Protein AF-A0A251TR81-F1 (afdb_monomer)

Secondary structure (DSSP, 8-state):
-TTHHHHHHHHHHHHHTT--EEEEEE-GGGTTTHHHHHHHHHHHHHTT-TTSEEEEEEHHHHHHHS-TT--

Structure (mmCIF, N/CA/C/O backbone):
data_AF-A0A251TR81-F1
#
_entry.id   AF-A0A251TR81-F1
#
loop_
_atom_site.group_PDB
_atom_site.id
_atom_site.type_symbol
_atom_site.label_atom_id
_atom_site.label_alt_id
_atom_site.label_comp_id
_atom_site.label_asym_id
_atom_site.label_entity_id
_atom_site.label_seq_id
_atom_site.pdbx_PDB_ins_code
_atom_site.Cartn_x
_atom_site.Cartn_y
_atom_site.Cartn_z
_atom_site.occupancy
_atom_site.B_iso_or_equiv
_atom_site.auth_seq_id
_atom_site.auth_comp_id
_atom_site.auth_asym_id
_atom_site.auth_atom_id
_atom_site.pdbx_PDB_model_num
ATOM 1 N N . MET A 1 1 ? -3.535 16.592 -8.928 1.00 48.50 1 MET A N 1
ATOM 2 C CA . MET A 1 1 ? -2.641 15.543 -9.465 1.00 48.50 1 MET A CA 1
ATOM 3 C C . MET A 1 1 ? -3.509 14.411 -9.989 1.00 48.50 1 MET A C 1
ATOM 5 O O . MET A 1 1 ? -4.365 13.933 -9.257 1.00 48.50 1 MET A O 1
ATOM 9 N N . VAL A 1 2 ? -3.369 14.062 -11.267 1.00 48.66 2 VAL A N 1
ATOM 10 C CA . VAL A 1 2 ? -4.160 13.013 -11.931 1.00 48.66 2 VAL A CA 1
ATOM 11 C C . VAL A 1 2 ? -3.541 11.662 -11.547 1.00 48.66 2 VAL A C 1
ATOM 13 O O . VAL A 1 2 ? -2.408 11.405 -11.933 1.00 48.66 2 VAL A O 1
ATOM 16 N N . GLY A 1 3 ? -4.217 10.840 -10.732 1.00 58.31 3 GLY A N 1
ATOM 17 C CA . GLY A 1 3 ? -3.722 9.489 -10.394 1.00 58.31 3 GLY A CA 1
ATOM 18 C C . GLY A 1 3 ? -4.133 8.898 -9.037 1.00 58.31 3 GLY A C 1
ATOM 19 O O . GLY A 1 3 ? -4.087 7.682 -8.879 1.00 58.31 3 GLY A O 1
ATOM 20 N N . GLY A 1 4 ? -4.581 9.707 -8.070 1.00 75.69 4 GLY A N 1
ATOM 21 C CA . GLY A 1 4 ? -4.921 9.219 -6.720 1.00 75.69 4 GLY A CA 1
ATOM 22 C C . GLY A 1 4 ? -6.165 8.324 -6.642 1.00 75.69 4 GLY A C 1
ATOM 23 O O . GLY A 1 4 ? -6.269 7.494 -5.746 1.00 75.69 4 GLY A O 1
ATOM 24 N N . TRP A 1 5 ? -7.088 8.432 -7.601 1.00 85.69 5 TRP A N 1
ATOM 25 C CA . TRP A 1 5 ? -8.406 7.787 -7.520 1.00 85.69 5 TRP A CA 1
ATOM 26 C C . TRP A 1 5 ? -8.337 6.257 -7.564 1.00 85.69 5 TRP A C 1
ATOM 28 O O . TRP A 1 5 ? -9.151 5.583 -6.939 1.00 85.69 5 TRP A O 1
ATOM 38 N N . VAL A 1 6 ? -7.341 5.698 -8.261 1.00 90.81 6 VAL A N 1
ATOM 39 C CA . VAL A 1 6 ? -7.117 4.244 -8.299 1.00 90.81 6 VAL A CA 1
ATOM 40 C C . VAL A 1 6 ? -6.650 3.737 -6.936 1.00 90.81 6 VAL A C 1
ATOM 42 O O . VAL A 1 6 ? -7.140 2.713 -6.464 1.00 90.81 6 VAL A O 1
ATOM 45 N N . ALA A 1 7 ? -5.741 4.467 -6.283 1.00 92.25 7 ALA A N 1
ATOM 46 C CA . ALA A 1 7 ? -5.280 4.133 -4.942 1.00 92.25 7 ALA A CA 1
ATOM 47 C C . ALA A 1 7 ? -6.428 4.259 -3.933 1.00 92.25 7 ALA A C 1
ATOM 49 O O . ALA A 1 7 ? -6.700 3.317 -3.196 1.00 92.25 7 ALA A O 1
ATOM 50 N N . GLU A 1 8 ? -7.162 5.374 -3.953 1.00 94.25 8 GLU A N 1
ATOM 51 C CA . GLU A 1 8 ? -8.312 5.586 -3.066 1.00 94.25 8 GLU A CA 1
ATOM 52 C C . GLU A 1 8 ? -9.346 4.473 -3.212 1.00 94.25 8 GLU A C 1
ATOM 54 O O . GLU A 1 8 ? -9.752 3.893 -2.207 1.00 94.25 8 GLU A O 1
ATOM 59 N N . TYR A 1 9 ? -9.698 4.105 -4.446 1.00 94.94 9 TYR A N 1
ATOM 60 C CA . TYR A 1 9 ? -10.604 2.991 -4.703 1.00 94.94 9 TYR A CA 1
ATOM 61 C C . TYR A 1 9 ? -10.062 1.662 -4.163 1.00 94.94 9 TYR A C 1
ATOM 63 O O . TYR A 1 9 ? -10.802 0.919 -3.519 1.00 94.94 9 TYR A O 1
ATOM 71 N N . ALA A 1 10 ? -8.780 1.359 -4.384 1.00 95.31 10 ALA A N 1
ATOM 72 C CA . ALA A 1 10 ? -8.168 0.116 -3.918 1.00 95.31 10 ALA A CA 1
ATOM 73 C C . ALA A 1 10 ? -8.195 -0.008 -2.385 1.00 95.31 10 ALA A C 1
ATOM 75 O O . ALA A 1 10 ? -8.571 -1.061 -1.865 1.00 95.31 10 ALA A O 1
ATOM 76 N N . PHE A 1 11 ? -7.857 1.064 -1.662 1.00 95.75 11 PHE A N 1
ATOM 77 C CA . PHE A 1 11 ? -7.915 1.091 -0.198 1.00 95.75 11 PHE A CA 1
ATOM 78 C C . PHE A 1 11 ? -9.355 1.022 0.323 1.00 95.75 11 PHE A C 1
ATOM 80 O O . PHE A 1 11 ? -9.639 0.250 1.242 1.00 95.75 11 PHE A O 1
ATOM 87 N N . HIS A 1 12 ? -10.292 1.739 -0.306 1.00 96.00 12 HIS A N 1
ATOM 88 C CA . HIS A 1 12 ? -11.711 1.648 0.044 1.00 96.00 12 HIS A CA 1
ATOM 89 C C . HIS A 1 12 ? -12.255 0.231 -0.155 1.00 96.00 12 HIS A C 1
ATOM 91 O O . HIS A 1 12 ? -12.969 -0.294 0.702 1.00 96.00 12 HIS A O 1
ATOM 97 N N . TYR A 1 13 ? -11.903 -0.400 -1.276 1.00 96.44 13 TYR A N 1
ATOM 98 C CA . TYR A 1 13 ? -12.293 -1.767 -1.591 1.00 96.44 13 TYR A CA 1
ATOM 99 C C . TYR A 1 13 ? -11.700 -2.761 -0.590 1.00 96.44 13 TYR A C 1
ATOM 101 O O . TYR A 1 13 ? -12.416 -3.633 -0.098 1.00 96.44 13 TYR A O 1
ATOM 109 N N . ALA A 1 14 ? -10.415 -2.618 -0.253 1.00 96.62 14 ALA A N 1
ATOM 110 C CA . ALA A 1 14 ? -9.754 -3.451 0.745 1.00 96.62 14 ALA A CA 1
ATOM 111 C C . ALA A 1 14 ? -10.463 -3.355 2.103 1.00 96.62 14 ALA A C 1
ATOM 113 O O . ALA A 1 14 ? -10.860 -4.388 2.643 1.00 96.62 14 ALA A O 1
ATOM 114 N N . LYS A 1 15 ? -10.746 -2.137 2.581 1.00 95.62 15 LYS A N 1
ATOM 115 C CA . LYS A 1 15 ? -11.491 -1.911 3.827 1.00 95.62 15 LYS A CA 1
ATOM 116 C C . LYS A 1 15 ? -12.889 -2.530 3.791 1.00 95.62 15 LYS A C 1
ATOM 118 O O . LYS A 1 15 ? -13.263 -3.271 4.695 1.00 95.62 15 LYS A O 1
ATOM 123 N N . ALA A 1 16 ? -13.645 -2.285 2.720 1.00 96.50 16 ALA A N 1
ATOM 124 C CA . ALA A 1 16 ? -15.006 -2.800 2.558 1.00 96.50 16 ALA A CA 1
ATOM 125 C C . ALA A 1 16 ? -15.072 -4.334 2.461 1.00 96.50 16 ALA A C 1
ATOM 127 O O . ALA A 1 16 ? -16.098 -4.933 2.778 1.00 96.50 16 ALA A O 1
ATOM 128 N N . LYS A 1 17 ? -13.991 -4.980 2.012 1.00 96.62 17 LYS A N 1
ATOM 129 C CA . LYS A 1 17 ? -13.873 -6.441 1.923 1.00 96.62 17 LYS A CA 1
ATOM 130 C C . LYS A 1 17 ? -13.118 -7.069 3.094 1.00 96.62 17 LYS A C 1
ATOM 132 O O . LYS A 1 17 ? -12.864 -8.269 3.044 1.00 96.62 17 LYS A O 1
ATOM 137 N N . GLY A 1 18 ? -12.758 -6.293 4.119 1.00 94.94 18 GLY A N 1
ATOM 138 C CA . GLY A 1 18 ? -12.011 -6.792 5.275 1.00 94.94 18 GLY A CA 1
ATOM 139 C C . GLY A 1 18 ? -10.624 -7.333 4.918 1.00 94.94 18 GLY A C 1
ATOM 140 O O . GLY A 1 18 ? -10.152 -8.272 5.552 1.00 94.94 18 GLY A O 1
ATOM 141 N N . ARG A 1 19 ? -9.985 -6.792 3.872 1.00 95.94 19 ARG A N 1
ATOM 142 C CA . ARG A 1 19 ? -8.599 -7.122 3.518 1.00 95.94 19 ARG A CA 1
ATOM 143 C C . ARG A 1 19 ? -7.658 -6.224 4.308 1.00 95.94 19 ARG A C 1
ATOM 145 O O . ARG A 1 19 ? -7.860 -5.017 4.377 1.00 95.94 19 ARG A O 1
ATOM 152 N N . ASP A 1 20 ? -6.598 -6.818 4.825 1.00 95.31 20 ASP A N 1
ATOM 153 C CA . ASP A 1 20 ? -5.587 -6.170 5.659 1.00 95.31 20 ASP A CA 1
ATOM 154 C C . ASP A 1 20 ? -4.393 -5.634 4.856 1.00 95.31 20 ASP A C 1
ATOM 156 O O . ASP A 1 20 ? -3.451 -5.104 5.439 1.00 95.31 20 ASP A O 1
ATOM 160 N N . ARG A 1 21 ? -4.389 -5.796 3.524 1.00 95.12 21 ARG A N 1
ATOM 161 C CA . ARG A 1 21 ? -3.239 -5.467 2.676 1.00 95.12 21 ARG A CA 1
ATOM 162 C C . ARG A 1 21 ? -3.614 -4.926 1.298 1.00 95.12 21 ARG A C 1
ATOM 164 O O . ARG A 1 21 ? -4.503 -5.460 0.629 1.00 95.12 21 ARG A O 1
ATOM 171 N N . VAL A 1 22 ? -2.848 -3.933 0.844 1.00 95.31 22 VAL A N 1
ATOM 172 C CA . VAL A 1 22 ? -2.826 -3.407 -0.529 1.00 95.31 22 VAL A CA 1
ATOM 173 C C . VAL A 1 22 ? -1.378 -3.348 -1.028 1.00 95.31 22 VAL A C 1
ATOM 175 O O . VAL A 1 22 ? -0.515 -2.748 -0.391 1.00 95.31 22 VAL A O 1
ATOM 178 N N . SER A 1 23 ? -1.118 -3.943 -2.193 1.00 93.56 23 SER A N 1
ATOM 179 C CA . SER A 1 23 ? 0.215 -3.996 -2.805 1.00 93.56 23 SER A CA 1
ATOM 180 C C . SER A 1 23 ? 0.233 -3.176 -4.099 1.00 93.56 23 SER A C 1
ATOM 182 O O . SER A 1 23 ? -0.481 -3.499 -5.050 1.00 93.56 23 SER A O 1
ATOM 184 N N . ALA A 1 24 ? 1.045 -2.119 -4.156 1.00 90.94 24 ALA A N 1
ATOM 185 C CA . ALA A 1 24 ? 1.260 -1.334 -5.370 1.00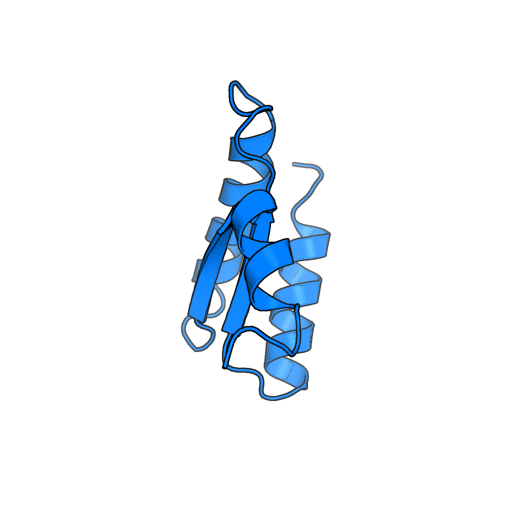 90.94 24 ALA A CA 1
ATOM 186 C C . ALA A 1 24 ? 2.346 -1.991 -6.229 1.00 90.94 24 ALA A C 1
ATOM 188 O O . ALA A 1 24 ? 3.530 -1.980 -5.882 1.00 90.94 24 ALA A O 1
ATOM 189 N N . ILE A 1 25 ? 1.936 -2.574 -7.355 1.00 86.56 25 ILE A N 1
ATOM 190 C CA . ILE A 1 25 ? 2.846 -3.241 -8.287 1.00 86.56 25 ILE A CA 1
ATOM 191 C C . ILE A 1 25 ? 3.370 -2.221 -9.304 1.00 86.56 25 ILE A C 1
ATOM 193 O O . ILE A 1 25 ? 2.585 -1.520 -9.939 1.00 86.56 2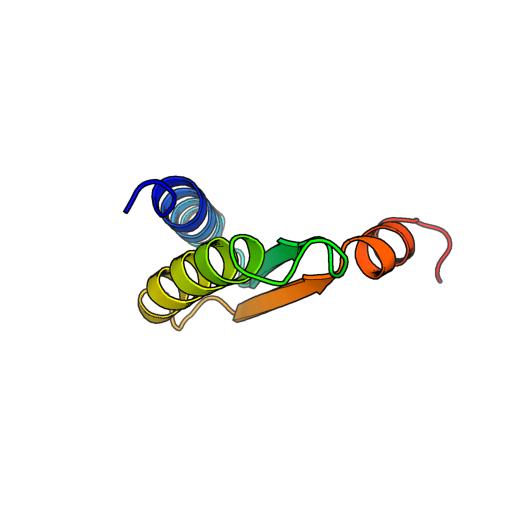5 ILE A O 1
ATOM 197 N N . HIS A 1 26 ? 4.690 -2.144 -9.480 1.00 80.62 26 HIS A N 1
ATOM 198 C CA . HIS A 1 26 ? 5.338 -1.228 -10.425 1.00 80.62 26 HIS A CA 1
ATOM 199 C C . HIS A 1 26 ? 6.492 -1.905 -11.184 1.00 80.62 26 HIS A C 1
ATOM 201 O O . HIS A 1 26 ? 6.974 -2.969 -10.800 1.00 80.62 26 HIS A O 1
ATOM 207 N N . LYS A 1 27 ? 6.951 -1.300 -12.288 1.00 76.25 27 LYS A N 1
ATOM 208 C CA . LYS A 1 27 ? 8.073 -1.807 -13.097 1.00 76.25 27 LYS A CA 1
ATOM 209 C C . LYS A 1 27 ? 9.336 -0.985 -12.829 1.00 76.25 27 LYS A C 1
ATOM 211 O O . LYS A 1 27 ? 9.347 0.216 -13.082 1.00 76.25 27 LYS A O 1
ATOM 216 N N . ALA A 1 28 ? 10.393 -1.632 -12.332 1.00 62.03 28 ALA A N 1
ATOM 217 C CA . ALA A 1 28 ? 11.623 -0.969 -11.883 1.00 62.03 28 ALA A CA 1
ATOM 218 C C . ALA A 1 28 ? 12.375 -0.206 -13.000 1.00 62.03 28 ALA A C 1
ATOM 220 O O . ALA A 1 28 ? 12.991 0.816 -12.725 1.00 62.03 28 ALA A O 1
ATOM 221 N N . ASN A 1 29 ? 12.255 -0.631 -14.266 1.00 56.66 29 ASN A N 1
ATOM 222 C CA . ASN A 1 29 ? 13.010 -0.071 -15.403 1.00 56.66 29 ASN A CA 1
ATOM 223 C C . ASN A 1 29 ? 12.449 1.236 -16.018 1.00 56.66 29 ASN A C 1
ATOM 225 O O . ASN A 1 29 ? 12.995 1.707 -17.009 1.00 56.66 29 ASN A O 1
ATOM 229 N N . ILE A 1 30 ? 11.376 1.832 -15.475 1.00 54.75 30 ILE A N 1
ATOM 230 C CA . ILE A 1 30 ? 10.801 3.123 -15.947 1.00 54.75 30 ILE A CA 1
ATOM 231 C C . ILE A 1 30 ? 10.891 4.196 -14.834 1.00 54.75 30 ILE A C 1
ATOM 233 O O . ILE A 1 30 ? 10.157 5.184 -14.798 1.00 54.75 30 ILE A O 1
ATOM 237 N N . MET A 1 31 ? 11.786 4.007 -13.863 1.00 48.94 31 MET A N 1
ATOM 238 C CA . MET A 1 31 ? 11.977 4.955 -12.764 1.00 48.94 31 MET A CA 1
ATOM 239 C C . MET A 1 31 ? 13.101 5.934 -13.085 1.00 48.94 31 MET A C 1
ATOM 241 O O . MET A 1 31 ? 14.261 5.703 -12.768 1.00 48.94 31 MET A O 1
ATOM 245 N N . GLN A 1 32 ? 12.725 7.050 -13.701 1.00 51.56 32 GLN A N 1
ATOM 246 C CA . GLN A 1 32 ? 13.437 8.307 -13.471 1.00 51.56 32 GLN A CA 1
ATOM 247 C C . GLN A 1 32 ? 12.507 9.479 -13.139 1.00 51.56 32 GLN A C 1
ATOM 249 O O . GLN A 1 32 ? 13.003 10.435 -12.573 1.00 51.56 32 GLN A O 1
ATOM 254 N N . ASN A 1 33 ? 11.187 9.416 -13.416 1.00 51.41 33 ASN A N 1
ATOM 255 C CA . ASN A 1 33 ? 10.246 10.486 -13.025 1.00 51.41 33 ASN A CA 1
ATOM 256 C C . ASN A 1 33 ? 8.775 10.048 -12.804 1.00 51.41 33 ASN A C 1
ATOM 258 O O . ASN A 1 33 ? 8.099 10.594 -11.937 1.00 51.41 33 ASN A O 1
ATOM 262 N N . THR A 1 34 ? 8.230 9.086 -13.565 1.00 51.97 34 THR A N 1
ATOM 263 C CA . THR A 1 34 ? 6.774 8.782 -13.530 1.00 51.97 34 THR A CA 1
ATOM 264 C C . THR A 1 34 ? 6.383 7.684 -12.534 1.00 51.97 34 THR A C 1
ATOM 266 O O . THR A 1 34 ? 5.324 7.770 -11.913 1.00 51.97 34 THR A O 1
ATOM 269 N N . GLY A 1 35 ? 7.232 6.665 -12.341 1.00 57.97 35 GLY A N 1
ATOM 270 C CA . GLY A 1 35 ? 6.983 5.588 -11.368 1.00 57.97 35 GLY A CA 1
ATOM 271 C C . GLY A 1 35 ? 6.909 6.088 -9.921 1.00 57.97 35 GLY A C 1
ATOM 272 O O . GLY A 1 35 ? 6.090 5.603 -9.140 1.00 57.97 35 GLY A O 1
ATOM 273 N N . ASP A 1 36 ? 7.683 7.125 -9.600 1.00 67.94 36 ASP A N 1
ATOM 274 C CA . ASP A 1 36 ? 7.707 7.736 -8.272 1.00 67.94 36 ASP A CA 1
ATOM 275 C C . ASP A 1 36 ? 6.401 8.463 -7.945 1.00 67.94 36 ASP A C 1
ATOM 277 O O . ASP A 1 36 ? 5.951 8.419 -6.803 1.00 67.94 36 ASP A O 1
ATOM 281 N N . LEU A 1 37 ? 5.738 9.071 -8.938 1.00 79.50 37 LEU A N 1
ATOM 282 C CA . LEU A 1 37 ? 4.479 9.783 -8.710 1.00 79.50 37 LEU A CA 1
ATOM 283 C C . LEU A 1 37 ? 3.334 8.819 -8.368 1.00 79.50 37 LEU A C 1
ATOM 285 O O . LEU A 1 37 ? 2.562 9.093 -7.453 1.00 79.50 37 LEU A O 1
ATOM 289 N N . PHE A 1 38 ? 3.250 7.670 -9.046 1.00 83.19 38 PHE A N 1
ATOM 290 C CA . PHE A 1 38 ? 2.249 6.643 -8.731 1.00 83.19 38 PHE A CA 1
ATOM 291 C C . PHE A 1 38 ? 2.444 6.081 -7.318 1.00 83.19 38 PHE A C 1
ATOM 293 O O . PHE A 1 38 ? 1.493 6.016 -6.536 1.00 83.19 38 PHE A O 1
ATOM 300 N N . LEU A 1 39 ? 3.682 5.711 -6.977 1.00 87.44 39 LEU A N 1
ATOM 301 C CA . LEU A 1 39 ? 4.008 5.169 -5.659 1.00 87.44 39 LEU A CA 1
ATOM 302 C C . LEU A 1 39 ? 3.811 6.203 -4.550 1.00 87.44 39 LEU A C 1
ATOM 304 O O . LEU A 1 39 ? 3.358 5.835 -3.465 1.00 87.44 39 LEU A O 1
ATOM 308 N N . LYS A 1 40 ? 4.104 7.479 -4.828 1.00 87.25 40 LYS A N 1
ATOM 309 C CA . LYS A 1 40 ? 3.851 8.594 -3.913 1.00 87.25 40 LYS A CA 1
ATOM 310 C C . LYS A 1 40 ? 2.357 8.788 -3.670 1.00 87.25 40 LYS A C 1
ATOM 312 O O . LYS A 1 40 ? 1.956 8.811 -2.515 1.00 87.25 40 LYS A O 1
ATOM 317 N N . CYS A 1 41 ? 1.528 8.827 -4.715 1.00 89.25 41 CYS A N 1
ATOM 318 C CA . CYS A 1 41 ? 0.074 8.908 -4.544 1.00 89.25 41 CYS A CA 1
ATOM 319 C C . CYS A 1 41 ? -0.479 7.711 -3.755 1.00 89.25 41 CYS A C 1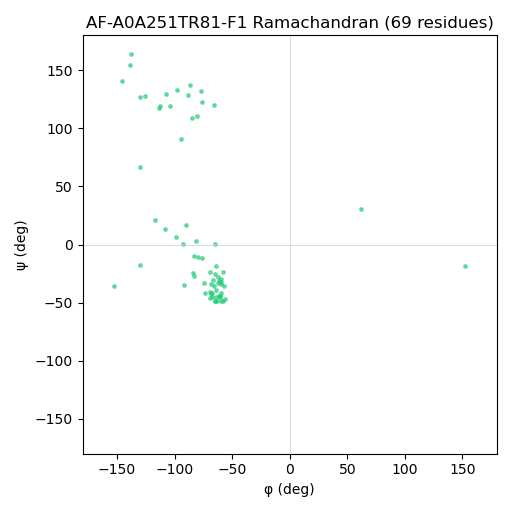
ATOM 321 O O . CYS A 1 41 ? -1.325 7.886 -2.884 1.00 89.25 41 CYS A O 1
ATOM 323 N N . CYS A 1 42 ? 0.007 6.496 -4.028 1.00 91.38 42 CYS A N 1
ATOM 324 C CA . CYS A 1 42 ? -0.408 5.311 -3.277 1.00 91.38 42 CYS A CA 1
ATOM 325 C C . CYS A 1 42 ? -0.001 5.392 -1.799 1.00 91.38 42 CYS A C 1
ATOM 327 O O . CYS A 1 42 ? -0.782 5.006 -0.934 1.00 91.38 42 CYS A O 1
ATOM 329 N N . TRP A 1 43 ? 1.189 5.921 -1.510 1.00 90.62 43 TRP A N 1
ATOM 330 C CA . TRP A 1 43 ? 1.672 6.130 -0.147 1.00 90.62 43 TRP A CA 1
ATOM 331 C C . TRP A 1 43 ? 0.865 7.206 0.600 1.00 90.62 43 TRP A C 1
ATOM 333 O O . TRP A 1 43 ? 0.410 6.942 1.706 1.00 90.62 43 TRP A O 1
ATOM 343 N N . GLU A 1 44 ? 0.585 8.352 -0.028 1.00 92.38 44 GLU A N 1
ATOM 344 C CA . GLU A 1 44 ? -0.260 9.421 0.542 1.00 92.38 44 GLU A CA 1
ATOM 345 C C . GLU A 1 44 ? -1.685 8.934 0.864 1.00 92.38 44 GLU A C 1
ATOM 347 O O . GLU A 1 44 ? -2.312 9.375 1.828 1.00 92.38 44 GLU A O 1
ATOM 352 N N . VAL A 1 45 ? -2.229 8.016 0.058 1.00 94.25 45 VAL A N 1
ATOM 353 C CA . VAL A 1 45 ? -3.516 7.379 0.363 1.00 94.25 45 VAL A CA 1
ATOM 354 C C . VAL A 1 45 ? -3.366 6.376 1.503 1.00 94.25 45 VAL A C 1
ATOM 356 O O . VAL A 1 45 ? -4.222 6.362 2.383 1.00 94.25 45 VAL A O 1
ATOM 359 N N . ALA A 1 46 ? -2.293 5.581 1.531 1.00 94.38 46 ALA A N 1
ATOM 360 C CA . ALA A 1 46 ? -2.045 4.595 2.583 1.00 94.38 46 ALA A CA 1
ATOM 361 C C . ALA A 1 46 ? -2.003 5.215 3.988 1.00 94.38 46 ALA A C 1
ATOM 363 O O . ALA A 1 46 ? -2.518 4.615 4.928 1.00 94.38 46 ALA A O 1
ATOM 364 N N . GLU A 1 47 ? -1.475 6.436 4.132 1.00 94.12 47 GLU A N 1
ATOM 365 C CA . GLU A 1 47 ? -1.466 7.167 5.411 1.00 94.12 47 GLU A CA 1
ATOM 366 C C . GLU A 1 47 ? -2.874 7.392 5.992 1.00 94.12 47 GLU A C 1
ATOM 368 O O . GLU A 1 47 ? -3.036 7.519 7.205 1.00 94.12 47 GLU A O 1
ATOM 373 N N . LYS A 1 48 ? -3.915 7.385 5.149 1.00 94.75 48 LYS A N 1
ATOM 374 C CA . LYS A 1 48 ? -5.322 7.525 5.565 1.00 94.75 48 LYS A CA 1
ATOM 375 C C . LYS A 1 48 ? -5.950 6.202 6.036 1.00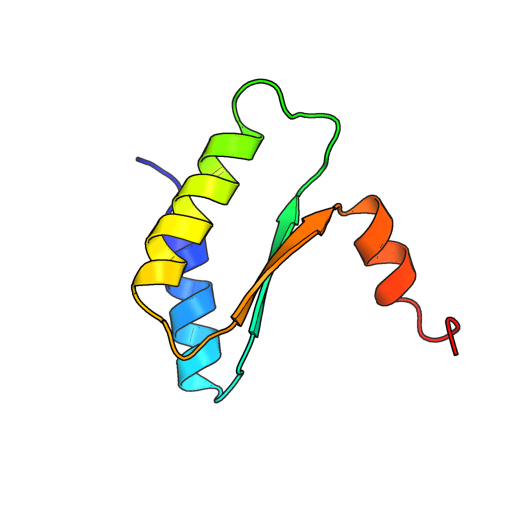 94.75 48 LYS A C 1
ATOM 377 O O . LYS A 1 48 ? -7.060 6.219 6.567 1.00 94.75 48 LYS A O 1
ATOM 382 N N . TYR A 1 49 ? -5.269 5.071 5.839 1.00 94.94 49 TYR A N 1
ATOM 383 C CA . TYR A 1 49 ? -5.740 3.715 6.151 1.00 94.94 49 TYR A CA 1
ATOM 384 C C . TYR A 1 49 ? -4.684 2.949 6.971 1.00 94.94 49 TYR A C 1
ATOM 386 O O . TYR A 1 49 ? -4.107 1.979 6.477 1.00 94.94 49 TYR A O 1
ATOM 394 N N . PRO A 1 50 ? -4.404 3.363 8.223 1.00 93.75 50 PRO A N 1
ATOM 395 C CA . PRO A 1 50 ? -3.349 2.762 9.048 1.00 93.75 50 PRO A CA 1
ATOM 396 C C . PRO A 1 50 ? -3.611 1.289 9.408 1.00 93.75 50 PRO A C 1
ATOM 398 O O . PRO A 1 50 ? -2.692 0.570 9.791 1.00 93.75 50 PRO A O 1
ATOM 401 N N . ASP A 1 51 ? -4.860 0.840 9.282 1.00 93.94 51 ASP A N 1
ATOM 402 C CA . ASP A 1 51 ? -5.316 -0.538 9.455 1.00 93.94 51 ASP A CA 1
ATOM 403 C C . ASP A 1 51 ? -4.979 -1.453 8.263 1.00 93.94 51 ASP A C 1
ATOM 405 O O . ASP A 1 51 ? -5.087 -2.674 8.375 1.00 93.94 51 ASP A O 1
ATOM 409 N N . ILE A 1 52 ? -4.549 -0.886 7.132 1.00 96.31 52 ILE A N 1
ATOM 410 C CA . ILE A 1 52 ? -4.247 -1.621 5.904 1.00 96.31 52 ILE A CA 1
ATOM 411 C C . ILE A 1 52 ? -2.747 -1.552 5.625 1.00 96.31 52 ILE A C 1
ATOM 413 O O . ILE A 1 52 ? -2.174 -0.494 5.367 1.00 96.31 52 ILE A O 1
ATOM 417 N N . LYS A 1 53 ? -2.097 -2.715 5.600 1.00 95.62 53 LYS A N 1
ATOM 418 C CA . LYS A 1 53 ? -0.685 -2.843 5.248 1.00 95.62 53 LYS A CA 1
ATOM 419 C C . LYS A 1 53 ? -0.463 -2.456 3.787 1.00 95.62 53 LYS A C 1
ATOM 421 O O . LYS A 1 53 ? -0.974 -3.105 2.875 1.00 95.62 53 LYS A O 1
ATOM 426 N N . TYR A 1 54 ? 0.369 -1.445 3.572 1.00 94.06 54 TYR A N 1
ATOM 427 C CA . TYR A 1 54 ? 0.816 -1.028 2.249 1.00 94.06 54 TYR A CA 1
ATOM 428 C C . TYR A 1 54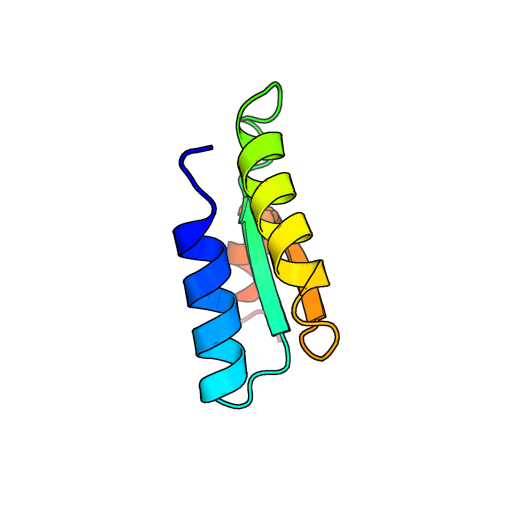 ? 2.193 -1.612 1.917 1.00 94.06 54 TYR A C 1
ATOM 430 O O . TYR A 1 54 ? 3.118 -1.542 2.727 1.00 94.06 54 TYR A O 1
ATOM 438 N N . GLU A 1 55 ? 2.350 -2.170 0.716 1.00 90.88 55 GLU A N 1
ATOM 439 C CA . GLU A 1 55 ? 3.647 -2.629 0.210 1.00 90.88 55 GLU A CA 1
ATOM 440 C C . GLU A 1 55 ? 3.849 -2.284 -1.269 1.00 90.88 55 GLU A C 1
ATOM 442 O O . GLU A 1 55 ? 2.897 -2.137 -2.034 1.00 90.88 55 GLU A O 1
ATOM 447 N N . LYS A 1 56 ? 5.116 -2.167 -1.675 1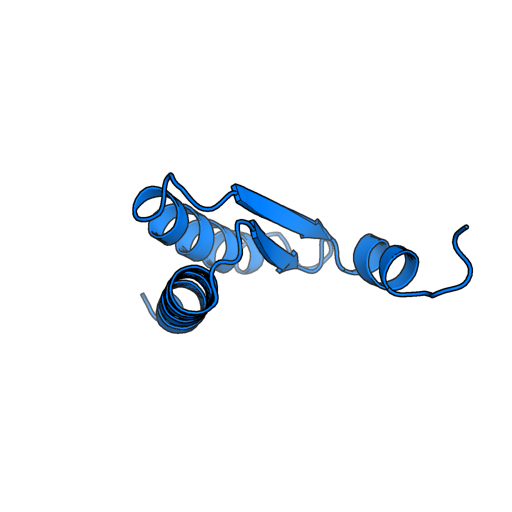.00 88.38 56 LYS A N 1
ATOM 448 C CA . LYS A 1 56 ? 5.526 -1.908 -3.060 1.00 88.38 56 LYS A CA 1
ATOM 449 C C . LYS A 1 56 ? 6.136 -3.179 -3.632 1.00 88.38 56 LYS A C 1
ATOM 451 O O . LYS A 1 56 ? 7.021 -3.758 -3.004 1.00 88.38 56 LYS A O 1
ATOM 456 N N . VAL A 1 57 ? 5.680 -3.607 -4.804 1.00 85.44 57 VAL A N 1
ATOM 457 C CA . VAL A 1 57 ? 6.121 -4.862 -5.426 1.00 85.44 57 VAL A CA 1
ATOM 458 C C . VAL A 1 57 ? 6.620 -4.587 -6.838 1.00 85.44 57 VAL A C 1
ATOM 460 O O . VAL A 1 57 ? 5.923 -3.986 -7.650 1.00 85.44 57 VAL A O 1
ATOM 463 N N . ILE A 1 58 ? 7.829 -5.046 -7.156 1.00 82.50 58 ILE A N 1
ATOM 464 C CA . ILE A 1 58 ? 8.348 -4.988 -8.525 1.00 82.50 58 ILE A CA 1
ATOM 465 C C . ILE A 1 58 ? 7.691 -6.108 -9.338 1.00 82.50 58 ILE A C 1
ATOM 467 O O . ILE A 1 58 ? 7.644 -7.253 -8.890 1.00 82.50 58 ILE A O 1
ATOM 471 N N . ILE A 1 59 ? 7.186 -5.791 -10.532 1.00 73.56 59 ILE A N 1
ATOM 472 C CA . ILE A 1 59 ? 6.401 -6.727 -11.350 1.00 73.56 59 ILE A CA 1
ATOM 473 C C . ILE A 1 59 ? 7.164 -8.005 -11.725 1.00 73.56 59 ILE A C 1
ATOM 475 O O . ILE A 1 59 ? 6.565 -9.077 -11.744 1.00 73.56 59 ILE A O 1
ATOM 479 N N . ASP A 1 60 ? 8.484 -7.913 -11.905 1.00 67.19 60 ASP A N 1
ATOM 480 C CA . ASP A 1 60 ? 9.350 -9.067 -12.180 1.00 67.19 60 ASP A CA 1
ATOM 481 C C . ASP A 1 60 ? 9.326 -10.085 -11.020 1.00 67.19 60 ASP A C 1
ATOM 483 O O . ASP A 1 60 ? 9.379 -11.291 -11.245 1.00 67.19 60 ASP A O 1
ATOM 487 N N . ASN A 1 61 ? 9.142 -9.616 -9.779 1.00 59.41 61 ASN A N 1
ATOM 488 C CA . ASN A 1 61 ? 8.965 -10.461 -8.594 1.00 59.41 61 ASN A CA 1
ATOM 489 C C . ASN A 1 61 ? 7.505 -10.926 -8.413 1.00 59.41 61 ASN A C 1
ATOM 491 O O . ASN A 1 61 ? 7.238 -11.956 -7.796 1.00 59.41 61 ASN A O 1
ATOM 495 N N . CYS A 1 62 ? 6.536 -10.181 -8.955 1.00 58.03 62 CYS A N 1
ATOM 496 C CA . CYS A 1 62 ? 5.119 -10.523 -8.848 1.00 58.03 62 CYS A CA 1
ATOM 497 C C . CYS A 1 62 ? 4.786 -11.781 -9.662 1.00 58.03 62 CYS A C 1
ATOM 499 O O . CYS A 1 62 ? 4.180 -12.700 -9.119 1.00 58.03 62 CYS A O 1
ATOM 501 N N . CYS A 1 63 ? 5.262 -11.885 -10.909 1.00 56.53 63 CYS A N 1
ATOM 502 C CA . CYS A 1 63 ? 5.015 -13.051 -11.772 1.00 56.53 63 CYS A CA 1
ATOM 503 C C . CYS A 1 63 ? 5.538 -14.375 -11.182 1.00 56.53 63 CYS A C 1
ATOM 505 O O . CYS A 1 63 ? 4.944 -15.425 -11.417 1.00 56.53 63 CYS A O 1
ATOM 507 N N . MET A 1 64 ? 6.600 -14.321 -10.373 1.00 57.78 64 MET A N 1
ATOM 508 C CA . MET A 1 64 ? 7.132 -15.485 -9.656 1.00 57.78 64 MET A CA 1
ATOM 509 C C . MET A 1 64 ? 6.247 -15.895 -8.466 1.00 57.78 64 MET A C 1
ATOM 511 O O . MET A 1 64 ? 6.122 -17.082 -8.179 1.00 57.78 64 MET A O 1
ATOM 515 N N . MET A 1 65 ? 5.589 -14.935 -7.801 1.00 55.53 65 MET A N 1
ATOM 516 C CA . MET A 1 65 ? 4.716 -15.185 -6.644 1.00 55.53 65 MET A CA 1
ATOM 517 C C . ME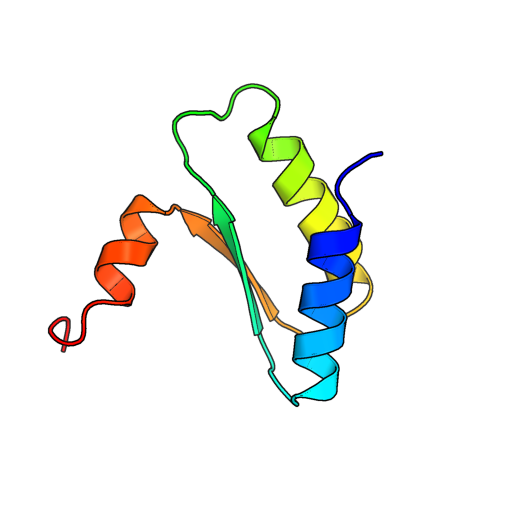T A 1 65 ? 3.287 -15.616 -7.007 1.00 55.53 65 MET A C 1
ATOM 519 O O . MET A 1 65 ? 2.658 -16.312 -6.215 1.00 55.53 65 MET A O 1
ATOM 523 N N . VAL A 1 66 ? 2.753 -15.233 -8.176 1.00 58.56 66 VAL A N 1
ATOM 524 C CA . VAL A 1 66 ? 1.403 -15.673 -8.599 1.00 58.56 66 VAL A CA 1
ATOM 525 C C . VAL A 1 66 ? 1.409 -17.100 -9.172 1.00 58.56 66 VAL A C 1
ATOM 527 O O . VAL A 1 66 ? 0.346 -17.684 -9.376 1.00 58.56 66 VAL A O 1
ATOM 530 N N . HIS A 1 67 ? 2.585 -17.684 -9.432 1.00 47.91 67 HIS A N 1
ATOM 531 C CA . HIS A 1 67 ? 2.683 -19.031 -9.986 1.00 47.91 67 HIS A CA 1
ATOM 532 C C . HIS A 1 67 ? 2.409 -20.098 -8.901 1.00 47.91 67 HIS A C 1
ATOM 534 O O . HIS A 1 67 ? 3.151 -20.161 -7.917 1.00 47.91 67 HIS A O 1
ATOM 540 N N . PRO A 1 68 ? 1.414 -20.995 -9.080 1.00 51.31 68 PRO A N 1
ATOM 541 C CA . PRO A 1 68 ? 1.036 -22.013 -8.085 1.00 51.31 68 PRO A CA 1
ATOM 542 C C . PRO A 1 68 ? 2.091 -23.092 -7.776 1.00 51.31 68 PRO A C 1
ATOM 544 O O . PRO A 1 68 ? 1.816 -23.984 -6.984 1.00 51.31 68 PRO A O 1
ATOM 547 N N . LEU A 1 69 ? 3.266 -23.047 -8.411 1.00 52.75 69 LEU A N 1
ATOM 548 C CA . LEU A 1 69 ? 4.320 -24.070 -8.334 1.00 52.75 69 LEU A CA 1
ATOM 549 C C . LEU A 1 69 ? 5.553 -23.614 -7.532 1.00 52.75 69 LEU A C 1
ATOM 551 O O . LEU A 1 69 ? 6.603 -24.236 -7.613 1.00 52.75 69 LEU A O 1
ATOM 555 N N . SER A 1 70 ? 5.452 -22.513 -6.782 1.00 46.53 70 SER A N 1
ATOM 556 C CA . SER A 1 70 ? 6.534 -22.005 -5.918 1.00 46.53 70 SER A CA 1
ATOM 557 C C . SER A 1 70 ? 6.496 -22.561 -4.481 1.00 46.53 70 SER A C 1
ATOM 559 O O . SER A 1 70 ? 7.142 -22.011 -3.589 1.00 46.53 70 SER A O 1
ATOM 561 N N . LYS A 1 71 ? 5.756 -23.654 -4.255 1.00 41.34 71 LYS A N 1
ATOM 562 C CA . LYS A 1 71 ? 5.805 -24.477 -3.039 1.00 41.34 71 LYS A CA 1
ATOM 563 C C . LYS A 1 71 ? 6.300 -25.873 -3.367 1.00 41.34 71 LYS A C 1
ATOM 565 O O . LYS A 1 71 ? 5.836 -26.407 -4.397 1.00 41.34 71 LYS A O 1
#

Nearest PDB structures (foldseek):
  7ce3-assembly1_D  TM=8.749E-01  e=6.955E-07  Homo sapiens
  6kdf-assembly5_I  TM=9.331E-01  e=5.917E-06  Homo sapiens
  8gs5-assembly1_D  TM=9.404E-01  e=7.279E-06  Homo sapiens
  5grh-assembly1_A  TM=9.363E-01  e=1.028E-05  Homo sapiens
  7ce3-assembly1_A  TM=9.399E-01  e=1.265E-05  Homo sapiens

Sequence (71 aa):
MVGGWVAEYAFHYAKAKGRDRVSAIHKANIMQNTGDLFLKCCWEVAEKYPDIKYEKVIIDNCCMMVHPLSK

Organism: Helianthus annuus (NCBI:txid4232)

InterPro domains:
  IPR024084 Isopropylmalate dehydrogenase-like domain [PF00180] (6-65)

Solvent-accessible surface area (backbone atoms only — not comparable to full-atom values): 4351 Å² total; per-residue (Å²): 129,95,70,44,65,64,40,49,49,50,54,51,50,25,58,77,67,72,42,56,61,50,73,51,72,43,65,77,91,59,63,8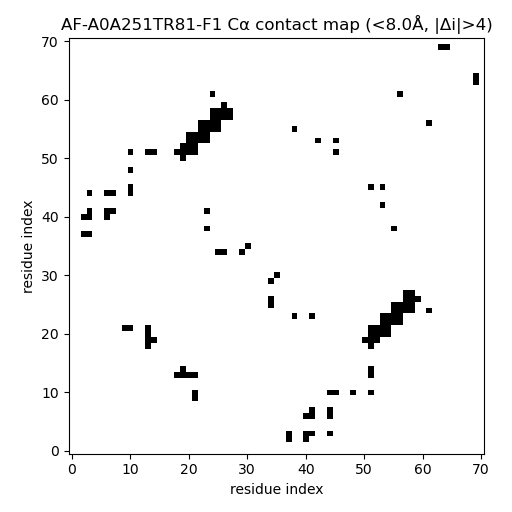6,67,64,52,57,53,57,53,47,40,40,48,66,45,39,71,79,36,82,81,38,47,74,47,80,39,48,45,84,61,44,64,60,68,73,41,9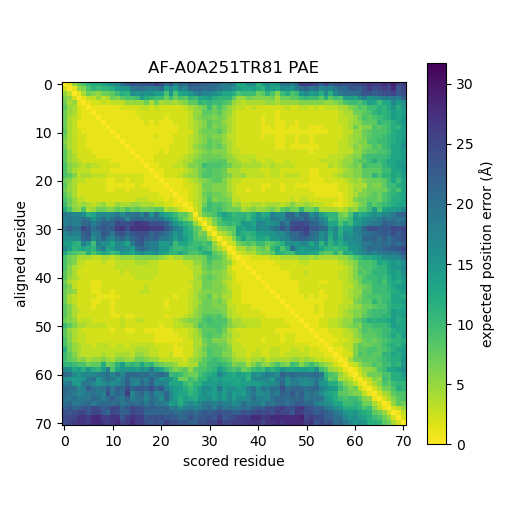2,75,78,114

Foldseek 3Di:
DPALVVLLVQLVVCVVVVHQEDEAEDAPVPPDPDRVVNVVSNVVNVVVPVSHDYYYHYVVVVVVVVDPPPD

Mean predicted aligned error: 8.27 Å

Radius of gyration: 13.2 Å; Cα contacts (8 Å, |Δi|>4): 71; chains: 1; bounding box: 28×40×25 Å

pLDDT: mean 78.68, std 18.22, range [41.34, 96.62]